Protein AF-A0A8T5HKL5-F1 (afdb_monomer_lite)

Sequence (61 aa):
MVKILIDLSKEEDKIVEVYKLVNNLKTKQEAIKRMVKYFEVEIKPKNLKKNEEYYKKSLKF

Radius of gyration: 15.79 Å; chains: 1; bounding box: 38×33×29 Å

pLDDT: mean 77.73, std 18.54, range [41.03, 97.19]

Structure (mmCIF, N/CA/C/O backbone):
data_AF-A0A8T5HKL5-F1
#
_entry.id   AF-A0A8T5HKL5-F1
#
loop_
_atom_site.group_PDB
_atom_site.id
_atom_site.type_symbol
_atom_site.label_atom_id
_atom_site.label_alt_id
_atom_site.label_comp_id
_atom_site.label_asym_id
_atom_site.label_entity_id
_atom_site.label_seq_id
_atom_site.pdbx_PDB_ins_code
_atom_site.Cartn_x
_atom_site.Cartn_y
_atom_site.Cartn_z
_atom_site.occupancy
_atom_site.B_iso_or_equiv
_atom_site.auth_seq_id
_atom_site.auth_comp_id
_atom_site.auth_asym_id
_atom_site.auth_atom_id
_atom_site.pdbx_PDB_model_num
ATOM 1 N N . MET A 1 1 ? 14.970 -5.053 6.189 1.00 64.50 1 MET A N 1
ATOM 2 C CA . MET A 1 1 ? 13.817 -4.363 5.563 1.00 64.50 1 MET A CA 1
ATOM 3 C C . MET A 1 1 ? 14.337 -3.448 4.477 1.00 64.50 1 MET A C 1
ATOM 5 O O . MET A 1 1 ? 15.216 -2.648 4.767 1.00 64.50 1 MET A O 1
ATOM 9 N N . VAL A 1 2 ? 13.801 -3.553 3.267 1.00 81.25 2 VAL A N 1
ATOM 10 C CA . VAL A 1 2 ? 14.072 -2.596 2.187 1.00 81.25 2 VAL A CA 1
ATOM 11 C C . VAL A 1 2 ? 12.909 -1.605 2.143 1.00 81.25 2 VAL A C 1
ATOM 13 O O . VAL A 1 2 ? 11.754 -2.016 2.262 1.00 81.25 2 VAL A O 1
ATOM 16 N N . LYS A 1 3 ? 1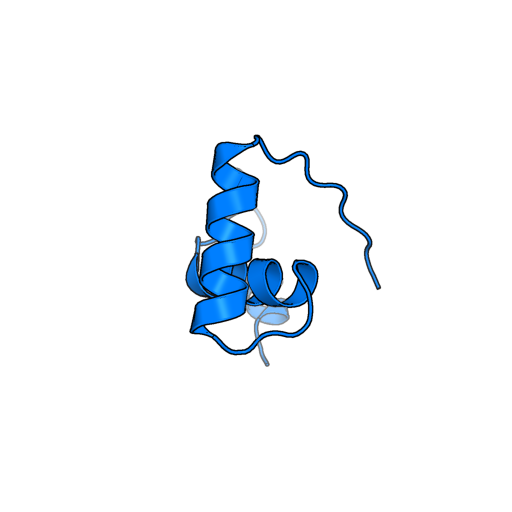3.208 -0.308 2.035 1.00 86.19 3 LYS A N 1
ATOM 17 C CA . LYS A 1 3 ? 12.202 0.746 1.848 1.00 86.19 3 LYS A CA 1
ATOM 18 C C . LYS A 1 3 ? 12.135 1.086 0.363 1.00 86.19 3 LYS A C 1
ATOM 20 O O . LYS A 1 3 ? 13.176 1.260 -0.260 1.00 86.19 3 LYS A O 1
ATOM 25 N N . ILE A 1 4 ? 10.925 1.174 -0.178 1.00 86.25 4 ILE A N 1
ATOM 26 C CA . ILE A 1 4 ? 10.673 1.543 -1.574 1.00 86.25 4 ILE A CA 1
ATOM 27 C C . ILE A 1 4 ? 9.808 2.801 -1.549 1.00 86.25 4 ILE A C 1
ATOM 29 O O . ILE A 1 4 ? 8.783 2.821 -0.866 1.00 86.25 4 ILE A O 1
ATOM 33 N N . LEU A 1 5 ? 10.248 3.843 -2.251 1.00 90.00 5 LEU A N 1
ATOM 34 C CA . LEU A 1 5 ? 9.430 5.014 -2.553 1.00 90.00 5 LEU A CA 1
ATOM 35 C C . LEU A 1 5 ? 8.708 4.750 -3.871 1.00 90.00 5 LEU A C 1
ATOM 37 O O . LEU A 1 5 ? 9.321 4.272 -4.823 1.00 90.00 5 LEU A O 1
ATOM 41 N N . ILE A 1 6 ? 7.408 5.016 -3.894 1.00 87.31 6 ILE A N 1
ATOM 42 C CA . ILE A 1 6 ? 6.555 4.829 -5.063 1.00 87.31 6 ILE A CA 1
ATOM 43 C C . ILE A 1 6 ? 5.733 6.101 -5.187 1.00 87.31 6 ILE A C 1
ATOM 45 O O . ILE A 1 6 ? 5.025 6.454 -4.243 1.00 87.31 6 ILE A O 1
ATOM 49 N N . ASP A 1 7 ? 5.839 6.767 -6.330 1.00 94.25 7 ASP A N 1
ATOM 50 C CA . ASP A 1 7 ? 4.922 7.842 -6.681 1.00 94.25 7 ASP A CA 1
ATOM 51 C C . ASP A 1 7 ? 3.675 7.237 -7.311 1.00 94.25 7 ASP A C 1
ATOM 53 O O . ASP A 1 7 ? 3.758 6.471 -8.270 1.00 94.25 7 ASP A O 1
ATOM 57 N N . LEU A 1 8 ? 2.525 7.574 -6.737 1.00 92.62 8 LEU A N 1
ATOM 58 C CA . LEU A 1 8 ? 1.218 7.210 -7.260 1.00 92.62 8 LEU A CA 1
ATOM 59 C C . LEU A 1 8 ? 0.527 8.480 -7.740 1.00 92.62 8 LEU A C 1
ATOM 61 O O . LEU A 1 8 ? 0.468 9.488 -7.029 1.00 92.62 8 LEU A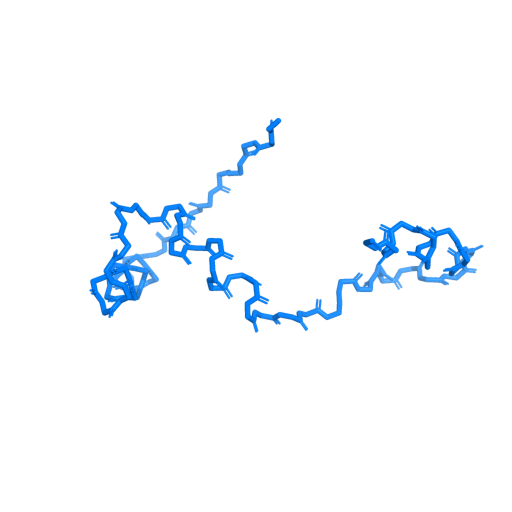 O 1
ATOM 65 N N . SER A 1 9 ? -0.047 8.417 -8.932 1.00 97.19 9 SER A N 1
ATOM 66 C CA . SER A 1 9 ? -1.033 9.392 -9.370 1.00 97.19 9 SER A CA 1
ATOM 67 C C . SER A 1 9 ? -2.264 9.361 -8.455 1.00 97.19 9 SER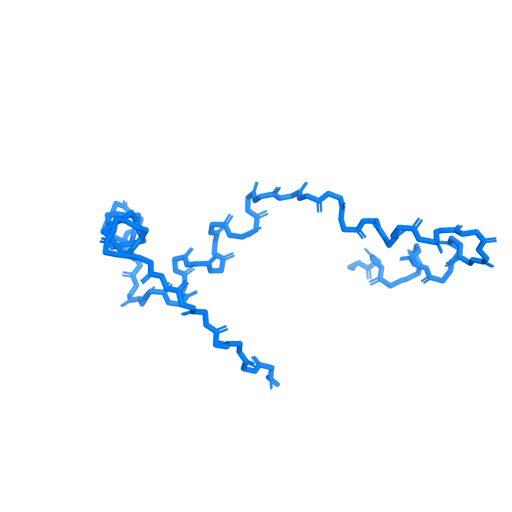 A C 1
ATOM 69 O O . SER A 1 9 ? -2.515 8.411 -7.707 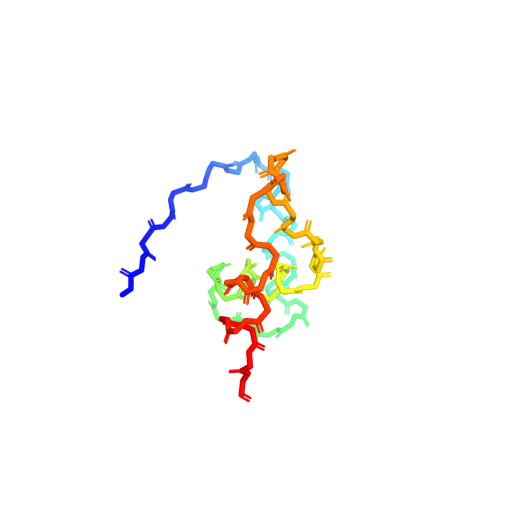1.00 97.19 9 SER A O 1
ATOM 71 N N . LYS A 1 10 ? -3.092 10.407 -8.536 1.00 96.06 10 LYS A N 1
ATOM 72 C CA . LYS A 1 10 ? -4.334 10.495 -7.748 1.00 96.06 10 LYS A CA 1
ATOM 73 C C . LYS A 1 10 ? -5.293 9.330 -8.016 1.00 96.06 10 LYS A C 1
ATOM 75 O O . LYS A 1 10 ? -6.078 8.976 -7.142 1.00 96.06 10 LYS A O 1
ATOM 80 N N . GLU A 1 11 ? -5.275 8.781 -9.225 1.00 96.25 11 GLU A N 1
ATOM 81 C CA . GLU A 1 11 ? -6.139 7.669 -9.626 1.00 96.25 11 GLU A CA 1
ATOM 82 C C . GLU A 1 11 ? -5.615 6.341 -9.080 1.00 96.25 11 GLU A C 1
ATOM 84 O O . GLU A 1 11 ? -6.378 5.589 -8.474 1.00 96.25 11 GLU A O 1
ATOM 89 N N . GLU A 1 12 ? -4.309 6.094 -9.186 1.00 93.38 12 GLU A N 1
ATOM 90 C CA . GLU A 1 12 ? -3.667 4.911 -8.602 1.00 93.38 12 GLU A CA 1
ATOM 91 C C . GLU A 1 12 ? -3.825 4.879 -7.076 1.00 93.38 12 GLU A C 1
ATOM 93 O O . GLU A 1 12 ? -4.138 3.831 -6.509 1.00 93.38 12 GLU A O 1
ATOM 98 N N . ASP A 1 13 ? -3.707 6.029 -6.404 1.00 95.62 13 ASP A N 1
ATOM 99 C CA . ASP A 1 13 ? -3.920 6.121 -4.957 1.00 95.62 13 ASP A CA 1
ATOM 100 C C . ASP A 1 13 ? -5.351 5.734 -4.551 1.00 95.62 13 ASP A C 1
ATOM 102 O O . ASP A 1 13 ? -5.551 4.987 -3.590 1.00 95.62 13 ASP A O 1
ATOM 106 N N . LYS A 1 14 ? -6.355 6.175 -5.324 1.00 96.50 14 LYS A N 1
ATOM 107 C CA . LYS A 1 14 ? -7.756 5.781 -5.111 1.00 96.50 14 LYS A CA 1
ATOM 108 C C . LYS A 1 14 ? -7.948 4.277 -5.266 1.00 96.50 14 LYS A C 1
ATOM 110 O O . LYS A 1 14 ? -8.664 3.684 -4.464 1.00 96.50 14 LYS A O 1
ATOM 115 N N . ILE A 1 15 ? -7.311 3.651 -6.258 1.00 95.25 15 ILE A N 1
ATOM 116 C CA . ILE A 1 15 ? -7.390 2.196 -6.461 1.00 95.25 15 ILE A CA 1
ATOM 117 C C . ILE A 1 15 ? -6.826 1.461 -5.240 1.00 95.25 15 ILE A C 1
ATOM 119 O O . ILE A 1 15 ? -7.462 0.534 -4.734 1.00 95.25 15 ILE A O 1
ATOM 123 N N . VAL A 1 16 ? -5.672 1.900 -4.726 1.00 94.75 16 VAL A N 1
ATOM 124 C CA . VAL A 1 16 ? -5.057 1.318 -3.522 1.00 94.75 16 VAL A CA 1
ATOM 125 C C . VAL A 1 16 ? -5.970 1.476 -2.303 1.00 94.75 16 VAL A C 1
ATOM 127 O O . VAL A 1 16 ? -6.134 0.530 -1.530 1.00 94.75 16 VAL A O 1
ATOM 130 N N . GLU A 1 17 ? -6.597 2.640 -2.133 1.00 95.38 17 GLU A N 1
ATOM 131 C CA . GLU A 1 17 ? -7.536 2.898 -1.037 1.00 95.38 17 GLU A CA 1
ATOM 132 C C . GLU A 1 17 ? -8.799 2.036 -1.120 1.00 95.38 17 GLU A C 1
ATOM 134 O O . GLU A 1 17 ? -9.190 1.426 -0.123 1.00 95.38 17 GLU A O 1
ATOM 139 N N . VAL A 1 18 ? -9.402 1.909 -2.303 1.00 96.44 18 VAL A N 1
ATOM 140 C CA . VAL A 1 18 ? -10.564 1.033 -2.513 1.00 96.44 18 VAL A CA 1
ATOM 141 C C . VAL A 1 18 ? -10.193 -0.421 -2.232 1.00 96.44 18 VAL A C 1
ATOM 143 O O . VAL A 1 18 ? -10.903 -1.103 -1.493 1.00 96.44 18 VAL A O 1
ATOM 146 N N . TYR A 1 19 ? -9.052 -0.893 -2.744 1.00 95.12 19 TYR A N 1
ATOM 147 C CA . TYR A 1 19 ? -8.578 -2.252 -2.483 1.00 95.12 19 TYR A CA 1
ATOM 148 C C . TYR A 1 19 ? -8.377 -2.501 -0.984 1.00 95.12 19 TYR A C 1
ATOM 150 O O . TYR A 1 19 ? -8.780 -3.548 -0.472 1.00 95.12 19 TYR A O 1
ATOM 158 N N . LYS A 1 20 ? -7.794 -1.531 -0.269 1.00 96.81 20 LYS A N 1
ATOM 159 C CA . LYS A 1 20 ? -7.597 -1.584 1.183 1.00 96.81 20 LYS A CA 1
ATOM 160 C C . LYS A 1 20 ? -8.930 -1.748 1.921 1.00 96.81 20 LYS A C 1
ATOM 162 O O . LYS A 1 20 ? -9.022 -2.623 2.780 1.00 96.81 20 LYS A O 1
ATOM 167 N N . LEU A 1 21 ? -9.943 -0.954 1.564 1.00 96.06 21 LEU A N 1
ATOM 168 C CA . LEU A 1 21 ? -11.279 -1.005 2.171 1.00 96.06 21 LEU A CA 1
ATOM 169 C C . LEU A 1 21 ? -11.980 -2.341 1.907 1.00 96.06 21 LEU A C 1
ATOM 171 O O . LEU A 1 21 ? -12.437 -2.984 2.845 1.00 96.06 21 LEU A O 1
ATOM 175 N N . VAL A 1 22 ? -12.010 -2.794 0.651 1.00 96.31 22 VAL A N 1
ATOM 1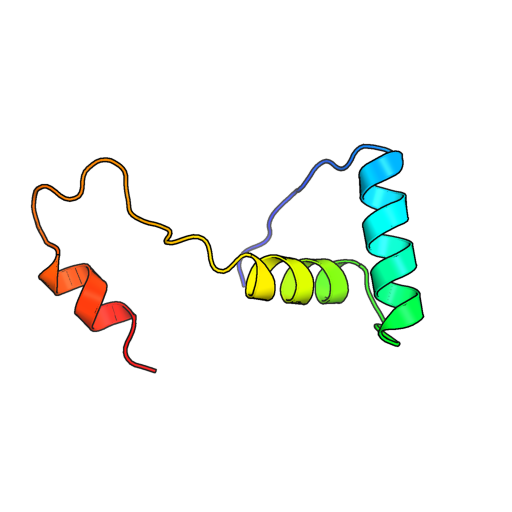76 C CA . VAL A 1 22 ? -12.679 -4.048 0.258 1.00 96.31 22 VAL A CA 1
ATOM 177 C C . VAL A 1 22 ? -12.036 -5.271 0.921 1.00 96.31 22 VAL A C 1
ATOM 179 O O . VAL A 1 22 ? -12.723 -6.236 1.241 1.00 96.31 22 VAL A O 1
ATOM 182 N N . ASN A 1 23 ? -10.723 -5.232 1.161 1.00 94.31 23 ASN A N 1
ATOM 183 C CA . ASN A 1 23 ? -9.971 -6.346 1.741 1.00 94.31 23 ASN A CA 1
ATOM 184 C C . ASN A 1 23 ? -9.729 -6.210 3.258 1.00 94.31 23 ASN A C 1
ATOM 186 O O . ASN A 1 23 ? -8.921 -6.968 3.801 1.00 94.31 23 ASN A O 1
ATOM 190 N N . ASN A 1 24 ? -10.387 -5.261 3.942 1.00 95.50 24 ASN A N 1
ATOM 191 C CA . ASN A 1 24 ? -10.215 -4.984 5.378 1.00 95.50 24 ASN A CA 1
ATOM 192 C C . ASN A 1 24 ? -8.742 -4.829 5.810 1.00 95.50 24 ASN A C 1
ATOM 194 O O . ASN A 1 24 ? -8.321 -5.300 6.870 1.00 95.50 24 ASN A O 1
ATOM 198 N N . LEU A 1 25 ? -7.933 -4.174 4.977 1.00 95.62 25 LEU A N 1
ATOM 199 C CA . LEU A 1 25 ? -6.516 -3.950 5.248 1.00 95.62 25 LEU A CA 1
ATOM 200 C C . LEU A 1 25 ? -6.316 -2.675 6.063 1.00 95.62 25 LEU A C 1
ATOM 202 O O . LEU A 1 25 ? -7.034 -1.688 5.910 1.00 95.62 25 LEU A O 1
ATOM 206 N N . LYS A 1 26 ? -5.291 -2.665 6.918 1.00 93.31 26 LYS A N 1
ATOM 207 C CA . LYS A 1 26 ? -5.046 -1.519 7.808 1.00 93.31 26 LYS A CA 1
ATOM 208 C C . LYS A 1 26 ? -4.241 -0.412 7.139 1.00 93.31 26 LYS A C 1
ATOM 210 O O . LYS A 1 26 ? -4.386 0.754 7.494 1.00 93.31 26 LYS A O 1
ATOM 215 N N . THR A 1 27 ? -3.378 -0.755 6.182 1.00 95.06 27 THR A N 1
ATOM 216 C CA . THR A 1 27 ? -2.427 0.198 5.591 1.00 95.06 27 THR A CA 1
ATOM 217 C C . THR A 1 27 ? -2.348 0.083 4.072 1.00 95.06 27 THR A C 1
ATOM 219 O O . THR A 1 27 ? -2.487 -1.003 3.509 1.00 95.06 27 THR A O 1
ATOM 222 N N . LYS A 1 28 ? -2.036 1.204 3.406 1.00 92.00 28 LYS A N 1
ATOM 223 C CA . LYS A 1 28 ? -1.728 1.234 1.964 1.00 92.00 28 LYS A CA 1
ATOM 224 C C . LYS A 1 28 ? -0.560 0.308 1.608 1.00 92.00 28 LYS A C 1
ATOM 226 O O . LYS A 1 28 ? -0.586 -0.352 0.578 1.00 92.00 28 LYS A O 1
ATOM 231 N N . GLN A 1 29 ? 0.447 0.207 2.480 1.00 91.88 29 GLN A N 1
ATOM 232 C CA . GLN A 1 29 ? 1.596 -0.679 2.263 1.00 91.88 29 GLN A CA 1
ATOM 233 C C . GLN A 1 29 ? 1.190 -2.154 2.196 1.00 91.88 29 GLN A C 1
ATOM 235 O O . GLN A 1 29 ? 1.718 -2.902 1.377 1.00 91.88 29 GLN A O 1
ATOM 240 N N . GLU A 1 30 ? 0.262 -2.583 3.050 1.00 92.38 30 GLU A N 1
ATOM 241 C CA . GLU A 1 30 ? -0.249 -3.953 3.037 1.00 92.38 30 GLU A CA 1
ATOM 242 C C . GLU A 1 30 ? -1.070 -4.237 1.774 1.00 92.38 30 GLU A C 1
ATOM 244 O O . GLU A 1 30 ? -0.894 -5.288 1.155 1.00 92.38 30 GLU A O 1
ATOM 249 N N . ALA A 1 31 ? -1.891 -3.269 1.353 1.00 93.56 31 ALA A N 1
ATOM 250 C CA . ALA A 1 31 ? -2.623 -3.324 0.090 1.00 93.56 31 ALA A CA 1
ATOM 251 C C . ALA A 1 31 ? -1.671 -3.498 -1.098 1.00 93.56 31 ALA A C 1
ATOM 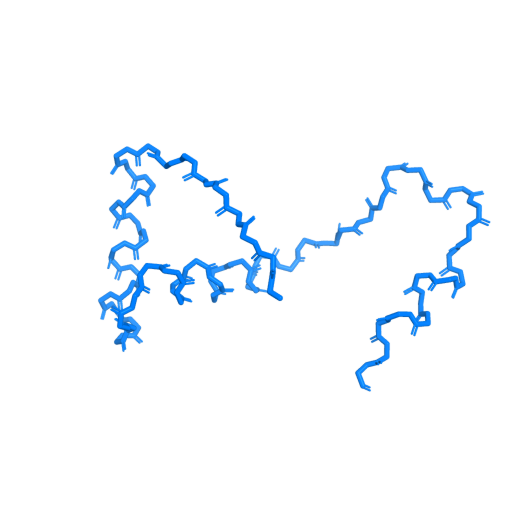253 O O . ALA A 1 31 ? -1.778 -4.486 -1.819 1.00 93.56 31 ALA A O 1
ATOM 254 N N . ILE A 1 32 ? -0.673 -2.620 -1.231 1.00 91.69 32 ILE A N 1
ATOM 255 C CA . ILE A 1 32 ? 0.313 -2.674 -2.319 1.00 91.69 32 ILE A CA 1
ATOM 256 C C . ILE A 1 32 ? 1.080 -4.001 -2.299 1.00 91.69 32 ILE A C 1
ATOM 258 O O . ILE A 1 32 ? 1.235 -4.624 -3.343 1.00 91.69 32 ILE A O 1
ATOM 262 N N . LYS A 1 33 ? 1.506 -4.498 -1.129 1.00 90.50 33 LYS A N 1
ATOM 263 C CA . LYS A 1 33 ? 2.179 -5.807 -1.027 1.00 90.50 33 LYS A CA 1
ATOM 264 C C . LYS A 1 33 ? 1.316 -6.954 -1.551 1.00 90.50 33 LYS A C 1
ATOM 266 O O . LYS A 1 33 ? 1.831 -7.816 -2.259 1.00 90.50 33 LYS A O 1
ATOM 271 N N . ARG A 1 34 ? 0.025 -6.983 -1.204 1.00 90.25 34 ARG A N 1
ATOM 272 C CA . ARG A 1 34 ? -0.898 -8.009 -1.711 1.00 90.25 34 ARG A CA 1
ATOM 273 C C . ARG A 1 34 ? -1.138 -7.850 -3.205 1.00 90.25 34 ARG A C 1
ATOM 275 O O . ARG A 1 34 ? -1.049 -8.841 -3.915 1.00 90.25 34 ARG A O 1
ATOM 282 N N . MET A 1 35 ? -1.365 -6.627 -3.681 1.00 89.25 35 MET A N 1
ATOM 283 C CA . MET A 1 35 ? -1.545 -6.342 -5.106 1.00 89.25 35 MET A CA 1
ATOM 284 C C . MET A 1 35 ? -0.328 -6.813 -5.915 1.00 89.25 35 MET A C 1
ATOM 286 O O . MET A 1 35 ? -0.491 -7.600 -6.837 1.00 89.25 35 MET A O 1
ATOM 290 N N . VAL A 1 36 ? 0.893 -6.439 -5.508 1.00 85.88 36 VAL A N 1
ATOM 291 C CA . VAL A 1 36 ? 2.162 -6.863 -6.139 1.00 85.88 36 VAL A CA 1
ATOM 292 C C . VAL A 1 36 ? 2.346 -8.380 -6.115 1.00 85.88 36 VAL A C 1
ATOM 294 O O . VAL A 1 36 ? 2.840 -8.938 -7.090 1.00 85.88 36 VAL A O 1
ATOM 297 N N . LYS A 1 37 ? 1.909 -9.071 -5.054 1.00 82.75 37 LYS A N 1
ATOM 298 C CA . LYS A 1 37 ? 1.955 -10.540 -5.002 1.00 82.75 37 LYS A CA 1
ATOM 299 C C . LYS A 1 37 ? 1.123 -11.182 -6.118 1.00 82.75 37 LYS A C 1
ATOM 301 O O . LYS A 1 37 ? 1.571 -12.156 -6.707 1.00 82.75 37 LYS A O 1
ATOM 306 N N . TYR A 1 38 ? -0.054 -10.630 -6.416 1.00 72.25 38 TYR A N 1
ATOM 307 C CA . TYR A 1 38 ? -0.919 -11.132 -7.489 1.00 72.25 38 TYR A CA 1
ATOM 308 C C . TYR A 1 38 ? -0.437 -10.765 -8.886 1.00 72.25 38 TYR A C 1
ATOM 310 O O . TYR A 1 38 ? -0.892 -11.369 -9.851 1.00 72.25 38 TYR A O 1
ATOM 318 N N . PHE A 1 39 ? 0.474 -9.799 -9.008 1.00 67.38 39 PHE A N 1
ATOM 319 C CA . PHE A 1 39 ? 0.995 -9.443 -10.316 1.00 67.38 39 PHE A CA 1
ATOM 320 C C . PHE A 1 39 ? 1.864 -10.536 -10.927 1.00 67.38 39 PHE A C 1
ATOM 322 O O . PHE A 1 39 ? 2.044 -10.435 -12.131 1.00 67.38 39 PHE A O 1
ATOM 329 N N . GLU A 1 40 ? 2.354 -11.525 -10.148 1.00 57.25 40 GLU A N 1
ATOM 330 C CA . GLU A 1 40 ? 3.127 -12.718 -10.572 1.00 57.25 40 GLU A CA 1
ATOM 331 C C . GLU A 1 40 ? 3.806 -12.552 -11.942 1.00 57.25 40 GLU A C 1
ATOM 333 O O . GLU A 1 40 ? 3.701 -13.368 -12.855 1.00 57.25 40 GLU A O 1
ATOM 338 N N . VAL A 1 41 ? 4.494 -11.422 -12.110 1.00 54.53 41 VAL A N 1
ATOM 339 C CA . VAL A 1 41 ? 5.238 -11.150 -13.324 1.00 54.53 41 VAL A CA 1
ATOM 340 C C . VAL A 1 41 ? 6.462 -12.015 -13.159 1.00 54.53 41 VAL A C 1
ATOM 342 O O . VAL A 1 41 ? 7.154 -11.910 -12.144 1.00 54.53 41 VAL A O 1
ATOM 345 N N . GLU A 1 42 ? 6.739 -12.880 -14.129 1.00 51.75 42 GLU A N 1
ATOM 346 C CA . GLU A 1 42 ? 8.052 -13.498 -14.227 1.00 51.75 42 GLU A CA 1
ATOM 347 C C . GLU A 1 42 ? 9.092 -12.369 -14.243 1.00 51.75 42 GLU A C 1
ATOM 349 O O . GLU A 1 42 ? 9.327 -11.731 -15.272 1.00 51.75 42 GLU A O 1
ATOM 354 N N . ILE A 1 43 ? 9.717 -12.095 -13.093 1.00 57.31 43 ILE A N 1
ATOM 355 C CA . ILE A 1 43 ? 10.860 -11.188 -12.991 1.00 57.31 43 ILE A CA 1
ATOM 356 C C . ILE A 1 43 ? 12.047 -11.942 -13.593 1.00 57.31 43 ILE A C 1
ATOM 358 O O . ILE A 1 43 ? 12.936 -12.434 -12.902 1.00 57.31 43 ILE A O 1
ATOM 362 N N . LYS A 1 44 ? 12.031 -12.095 -14.916 1.00 55.97 44 LYS A N 1
ATOM 363 C CA . LYS A 1 44 ? 13.141 -12.633 -15.685 1.00 55.97 44 LYS A CA 1
ATOM 364 C C . LYS A 1 44 ? 14.081 -11.471 -15.999 1.00 55.97 44 LYS A C 1
ATOM 366 O O . LYS A 1 44 ? 13.675 -10.530 -16.686 1.00 55.97 44 LYS A O 1
ATOM 371 N N . PRO A 1 45 ? 15.332 -11.482 -15.511 1.00 54.00 45 PRO A N 1
ATOM 372 C CA . PRO A 1 45 ? 16.299 -10.480 -15.927 1.00 54.00 45 PRO A CA 1
ATOM 373 C C . PRO A 1 45 ? 16.452 -10.541 -17.454 1.00 54.00 45 PRO A C 1
ATOM 375 O O . PRO A 1 45 ? 16.645 -11.619 -18.014 1.00 54.00 45 PRO A O 1
ATOM 378 N N . LYS A 1 46 ? 16.392 -9.383 -18.133 1.00 57.94 46 LYS A N 1
ATOM 379 C CA . LYS A 1 46 ? 16.505 -9.277 -19.607 1.00 57.94 46 LYS A CA 1
ATOM 380 C C . LYS A 1 46 ? 17.738 -10.001 -20.180 1.00 57.94 46 LYS A C 1
ATOM 382 O O . LYS A 1 46 ? 17.717 -10.406 -21.336 1.00 57.94 46 LYS A O 1
ATOM 387 N N . ASN A 1 47 ? 18.779 -10.209 -19.366 1.00 59.56 47 ASN A N 1
ATOM 388 C CA . ASN A 1 47 ? 20.021 -10.892 -19.730 1.00 59.56 47 ASN A CA 1
ATOM 389 C C . ASN A 1 47 ? 20.182 -12.246 -19.007 1.00 59.56 47 ASN A C 1
ATOM 391 O O . ASN A 1 47 ? 21.119 -12.441 -18.235 1.00 59.56 47 ASN A O 1
ATOM 395 N N . LEU A 1 48 ? 19.308 -13.214 -19.288 1.00 56.75 48 LEU A N 1
ATOM 396 C CA . LEU A 1 48 ? 19.372 -14.598 -18.775 1.00 56.75 48 LEU A CA 1
ATOM 397 C C . LEU A 1 48 ? 20.488 -15.469 -19.395 1.00 56.75 48 LEU A C 1
ATOM 399 O O . LEU A 1 48 ? 20.453 -16.689 -19.306 1.00 56.75 48 LEU A O 1
ATOM 403 N N . LYS A 1 49 ? 21.513 -14.886 -20.023 1.00 57.06 49 LYS A N 1
ATOM 404 C CA . LYS A 1 49 ? 22.479 -15.664 -20.819 1.00 57.06 49 LYS A CA 1
ATOM 405 C C . LYS A 1 49 ? 23.607 -16.351 -20.044 1.00 57.06 49 LYS A C 1
ATOM 407 O O . LYS A 1 49 ? 24.466 -16.930 -20.699 1.00 57.06 49 LYS A O 1
ATOM 412 N N . LYS A 1 50 ? 23.669 -16.306 -18.704 1.00 53.22 50 LYS A N 1
ATOM 413 C CA . LYS A 1 50 ? 24.842 -16.886 -18.014 1.00 53.22 50 LYS A CA 1
ATOM 414 C C . LYS A 1 50 ? 24.652 -17.746 -16.772 1.00 53.22 50 LYS A C 1
ATOM 416 O O . LYS A 1 50 ? 25.601 -18.454 -16.488 1.00 53.22 50 LYS A O 1
ATOM 421 N N . ASN A 1 51 ? 23.528 -17.739 -16.049 1.00 54.97 51 ASN A N 1
ATOM 422 C CA . ASN A 1 51 ? 23.406 -18.566 -14.833 1.00 54.97 51 ASN A CA 1
ATOM 423 C C . ASN A 1 51 ? 21.943 -18.780 -14.399 1.00 54.97 51 ASN A C 1
ATOM 425 O O . ASN A 1 51 ? 21.515 -18.313 -13.344 1.00 54.97 51 ASN A O 1
ATOM 429 N N . GLU A 1 52 ? 21.164 -19.506 -15.204 1.00 58.16 52 GLU A N 1
ATOM 430 C CA . GLU A 1 52 ? 19.806 -19.939 -14.821 1.00 58.16 52 GLU A CA 1
ATOM 431 C C . GLU A 1 52 ? 19.792 -20.766 -13.523 1.00 58.16 52 GLU A C 1
ATOM 433 O O . GLU A 1 52 ? 18.840 -20.725 -12.743 1.00 58.16 52 GLU A O 1
ATOM 438 N N . GLU A 1 53 ? 20.879 -21.491 -13.262 1.00 57.84 53 GLU A N 1
ATOM 439 C CA . GLU A 1 53 ? 21.019 -22.386 -12.116 1.00 57.84 53 GLU A CA 1
ATOM 440 C C . GLU A 1 53 ? 21.105 -21.638 -10.773 1.00 57.84 53 GLU A C 1
ATOM 442 O O . GLU A 1 53 ? 20.579 -22.104 -9.759 1.00 57.84 53 GLU A O 1
ATOM 447 N N . TYR A 1 54 ? 21.689 -20.433 -10.774 1.00 58.19 54 TYR A N 1
ATOM 448 C CA . TYR A 1 54 ? 21.755 -19.563 -9.596 1.00 58.19 54 TYR A CA 1
ATOM 449 C C . TYR A 1 54 ? 20.362 -19.051 -9.199 1.00 58.19 54 TYR A C 1
ATOM 451 O O . TYR A 1 54 ? 20.006 -19.070 -8.023 1.00 58.19 54 TYR A O 1
ATOM 459 N N . TYR A 1 55 ? 19.539 -18.683 -10.188 1.00 56.56 55 TYR A N 1
ATOM 460 C CA . TYR A 1 55 ? 18.191 -18.152 -9.958 1.00 56.56 55 TYR A CA 1
ATOM 461 C C . TYR A 1 55 ? 17.205 -19.232 -9.478 1.00 56.56 55 TYR A C 1
ATOM 463 O O . TYR A 1 55 ? 16.356 -18.977 -8.624 1.00 56.56 55 TYR A O 1
ATOM 471 N N . LYS A 1 56 ? 17.348 -20.474 -9.965 1.00 58.38 56 LYS A N 1
ATOM 472 C CA . LYS A 1 56 ? 16.541 -21.616 -9.495 1.00 58.38 56 LYS A CA 1
ATOM 473 C C . LYS A 1 56 ? 16.825 -21.990 -8.035 1.00 58.38 56 LYS A C 1
ATOM 475 O O . LYS A 1 56 ? 15.919 -22.458 -7.349 1.00 58.38 56 LYS A O 1
ATOM 480 N N . LYS A 1 57 ? 18.052 -21.788 -7.537 1.00 56.53 57 LYS A N 1
ATOM 481 C CA . LYS A 1 57 ? 18.404 -22.075 -6.133 1.00 56.53 57 LYS A CA 1
ATOM 482 C C . LYS A 1 57 ? 17.818 -21.064 -5.144 1.00 56.53 57 LYS A C 1
ATOM 484 O O . LYS A 1 57 ? 17.490 -21.462 -4.033 1.00 56.53 57 LYS A O 1
ATOM 489 N N . SER A 1 58 ? 17.642 -19.802 -5.536 1.00 53.81 58 SER A N 1
ATOM 490 C CA . SER A 1 58 ? 17.105 -18.746 -4.660 1.00 53.81 58 SER A CA 1
ATOM 491 C C . SER A 1 58 ? 15.579 -18.758 -4.492 1.00 53.81 58 SER A C 1
ATOM 493 O O . SER A 1 58 ? 15.065 -18.020 -3.661 1.00 53.81 58 SER A O 1
ATOM 495 N N . LEU A 1 59 ? 14.857 -19.573 -5.270 1.00 51.12 59 LEU A N 1
ATOM 496 C CA . LEU A 1 59 ? 13.389 -19.679 -5.250 1.00 51.12 59 LEU A CA 1
ATOM 497 C C . LEU A 1 59 ? 12.860 -20.921 -4.510 1.00 51.12 59 LEU A C 1
ATOM 499 O O . LEU A 1 59 ? 11.655 -21.165 -4.510 1.00 51.12 59 LEU A O 1
ATOM 503 N N . LYS A 1 60 ? 13.732 -21.716 -3.879 1.00 41.03 60 LYS A N 1
ATOM 504 C CA . LYS A 1 60 ? 13.291 -22.797 -2.991 1.00 41.03 60 LYS A CA 1
ATOM 505 C C . LYS A 1 60 ? 12.878 -22.194 -1.647 1.00 41.03 60 LYS A C 1
ATOM 507 O O . LYS A 1 60 ? 13.744 -21.828 -0.856 1.00 41.03 60 LYS A O 1
ATOM 512 N N . PHE A 1 61 ? 11.568 -22.044 -1.461 1.00 42.31 61 PHE A N 1
ATOM 513 C CA . PHE A 1 61 ? 10.937 -21.855 -0.153 1.00 42.31 61 PHE A CA 1
ATOM 514 C C . PHE A 1 61 ? 11.087 -23.114 0.702 1.00 42.31 61 PHE A C 1
ATOM 516 O O . PHE A 1 61 ? 11.054 -24.222 0.115 1.00 42.31 61 PHE A O 1
#

Foldseek 3Di:
DDDDDDDDDPVRVVVLVVQCVVVVHDDSVVSVVVVVVVVPDPPDDPCPPDPPPVVVVVPDD

Secondary structure (DSSP, 8-state):
---------HHHHHHHHHHHHHTT-S-HHHHHHHHHHHT------S--SS-HHHHHHTT--